Protein AF-A0A354CKR3-F1 (afdb_monomer)

Sequence (53 aa):
MILQVHDELLIETYEDEVDAVRQILIDNMTNAASLRVPLEVDVKEGHDWLEAH

Secondary structure (DSSP, 8-state):
--EEETTEEE----GGGHHHHHHHHHHHHHTSS--SSPPP------SSHHHH-

Mean predicted aligned error: 3.5 Å

Solvent-accessible surface area (backbone atoms only — not comparable to full-atom values): 3577 Å² total; per-residue (Å²): 118,77,49,75,57,95,95,47,77,47,68,83,72,55,85,92,41,46,69,62,53,49,52,52,49,47,58,50,58,35,62,66,61,97,58,101,61,86,53,82,74,88,88,67,70,52,99,47,72,81,64,32,105

Foldseek 3Di:
DPDDDDLDDDDDDDPVCVVVVVVVCQVCQQVVDDDPDTDGDDFADDPDPVRRD

Structure (mmCIF, N/CA/C/O backbone):
data_AF-A0A354CKR3-F1
#
_entry.id   AF-A0A354CKR3-F1
#
loop_
_atom_site.group_PDB
_atom_site.id
_atom_site.type_symbol
_atom_site.label_atom_id
_atom_site.label_alt_id
_atom_site.label_comp_id
_atom_site.label_asym_id
_atom_site.label_entity_id
_atom_site.label_seq_id
_atom_site.pdbx_PDB_ins_code
_atom_site.Cartn_x
_atom_site.Cartn_y
_atom_site.Cartn_z
_atom_site.occupancy
_atom_site.B_iso_or_equiv
_atom_site.auth_seq_id
_atom_site.auth_comp_id
_atom_site.auth_asym_id
_atom_site.auth_atom_id
_atom_site.pdbx_PDB_model_num
ATOM 1 N N . MET A 1 1 ? -5.881 8.427 -1.059 1.00 72.81 1 MET A N 1
ATOM 2 C CA . MET A 1 1 ? -4.730 8.503 -1.986 1.00 72.81 1 MET A CA 1
ATOM 3 C C . MET A 1 1 ? -4.504 9.946 -2.363 1.00 72.81 1 MET A C 1
ATOM 5 O O . MET A 1 1 ? -5.443 10.575 -2.836 1.00 72.81 1 MET A O 1
ATOM 9 N N . ILE A 1 2 ? -3.302 10.456 -2.106 1.00 81.94 2 ILE A N 1
AT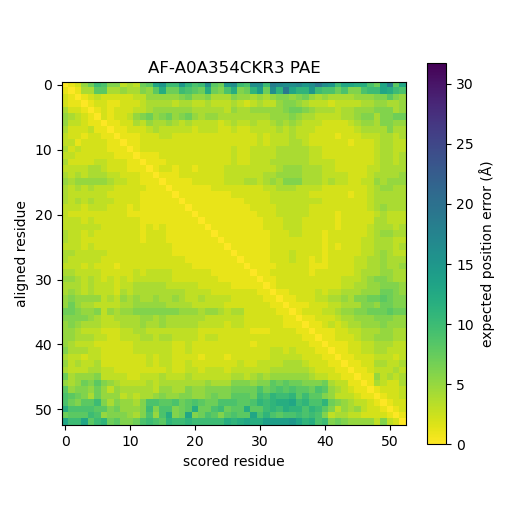OM 10 C CA . ILE A 1 2 ? -2.979 11.881 -2.271 1.00 81.94 2 ILE A CA 1
ATOM 11 C C . ILE A 1 2 ? -2.091 12.087 -3.485 1.00 81.94 2 ILE A C 1
ATOM 13 O O . ILE A 1 2 ? -2.354 12.970 -4.299 1.00 81.94 2 ILE A O 1
ATOM 17 N N . LEU A 1 3 ? -1.063 11.251 -3.619 1.00 89.25 3 LEU A N 1
ATOM 18 C CA . LEU A 1 3 ? -0.048 11.393 -4.649 1.00 89.25 3 LEU A CA 1
ATOM 19 C C . LEU A 1 3 ? 0.393 10.015 -5.150 1.00 89.25 3 LEU A C 1
ATOM 21 O O . LEU A 1 3 ? 0.425 9.049 -4.389 1.00 89.25 3 LEU A O 1
ATOM 25 N N . GLN A 1 4 ? 0.761 9.955 -6.425 1.00 89.94 4 GLN A N 1
ATOM 26 C CA . GLN A 1 4 ? 1.497 8.846 -7.016 1.00 89.94 4 GLN A CA 1
ATOM 27 C C . GLN A 1 4 ? 2.732 9.418 -7.708 1.00 89.94 4 GLN A C 1
ATOM 29 O O . GLN A 1 4 ? 2.630 10.380 -8.473 1.00 89.94 4 GLN A O 1
ATOM 34 N N . VAL A 1 5 ? 3.894 8.841 -7.418 1.00 88.75 5 VAL A N 1
ATOM 35 C CA . VAL A 1 5 ? 5.175 9.235 -8.009 1.00 88.75 5 VAL A CA 1
ATOM 36 C C . VAL A 1 5 ? 5.874 7.963 -8.444 1.00 88.75 5 VAL A C 1
ATOM 38 O O . VAL A 1 5 ? 6.298 7.177 -7.613 1.00 88.75 5 VAL A O 1
ATOM 41 N N . HIS A 1 6 ? 5.977 7.752 -9.755 1.00 91.56 6 HIS A N 1
ATOM 42 C CA . HIS A 1 6 ? 6.562 6.532 -10.318 1.00 91.56 6 HIS A CA 1
ATOM 43 C C . HIS A 1 6 ? 5.891 5.252 -9.780 1.00 91.56 6 HIS A C 1
ATOM 45 O O . HIS A 1 6 ? 4.744 4.978 -10.125 1.00 91.56 6 HIS A O 1
ATOM 51 N N . ASP A 1 7 ? 6.591 4.459 -8.984 1.00 89.31 7 ASP A N 1
ATOM 52 C CA . ASP A 1 7 ? 6.148 3.211 -8.364 1.00 89.31 7 ASP A CA 1
ATOM 53 C C . ASP A 1 7 ? 5.677 3.379 -6.907 1.00 89.31 7 ASP A C 1
ATOM 55 O O . ASP A 1 7 ? 5.215 2.416 -6.298 1.00 89.31 7 ASP A O 1
ATOM 59 N N . GLU A 1 8 ? 5.699 4.604 -6.377 1.00 92.06 8 GLU A N 1
ATOM 60 C CA . GLU A 1 8 ? 5.303 4.924 -5.005 1.00 92.06 8 GLU A CA 1
ATOM 61 C C . GLU A 1 8 ? 3.894 5.537 -4.928 1.00 92.06 8 GLU A C 1
ATOM 63 O O . GLU A 1 8 ? 3.494 6.372 -5.753 1.00 92.06 8 GLU A O 1
ATOM 68 N N . LEU A 1 9 ? 3.146 5.155 -3.886 1.00 92.88 9 LEU A N 1
ATOM 69 C CA . LEU A 1 9 ? 1.856 5.742 -3.518 1.00 92.88 9 LEU A CA 1
ATOM 70 C C . LEU A 1 9 ? 1.957 6.409 -2.143 1.00 92.88 9 LEU A C 1
ATOM 72 O O . LEU A 1 9 ? 2.305 5.754 -1.166 1.00 92.88 9 LEU A O 1
ATOM 76 N N . LEU A 1 10 ? 1.568 7.685 -2.056 1.00 92.56 10 LEU A N 1
ATOM 77 C CA . LEU A 1 10 ? 1.455 8.411 -0.789 1.00 92.56 10 LEU A CA 1
ATOM 78 C C . LEU A 1 10 ? -0.013 8.491 -0.353 1.00 92.56 10 LEU A C 1
ATOM 80 O O . LEU A 1 10 ? -0.882 9.018 -1.071 1.00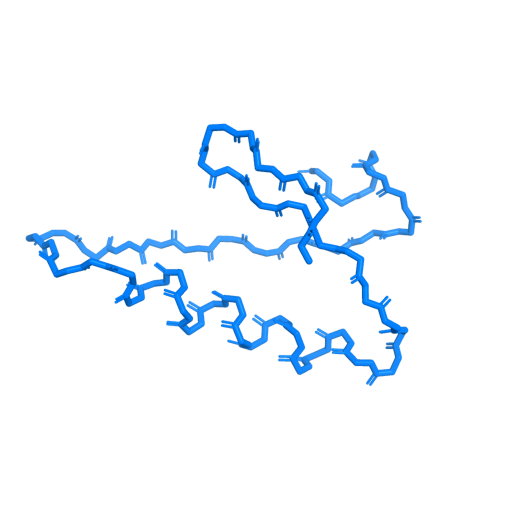 92.56 10 LEU A O 1
ATOM 84 N N . ILE A 1 11 ? -0.289 7.977 0.843 1.00 93.31 11 ILE A N 1
ATOM 85 C CA . ILE A 1 11 ? -1.621 7.912 1.444 1.00 93.31 11 ILE A CA 1
ATOM 86 C C . ILE A 1 11 ? -1.567 8.558 2.831 1.00 93.31 11 ILE A C 1
ATOM 88 O O . ILE A 1 11 ? -0.740 8.170 3.644 1.00 93.31 11 ILE A O 1
ATOM 92 N N . GLU A 1 12 ? -2.478 9.489 3.118 1.00 94.00 12 GLU A N 1
ATOM 93 C CA . GLU A 1 12 ? -2.816 9.839 4.503 1.00 94.00 12 GLU A CA 1
ATOM 94 C C . GLU A 1 12 ? -4.021 9.012 4.944 1.00 94.00 12 GLU A C 1
ATOM 96 O O . GLU A 1 12 ? -4.941 8.745 4.162 1.00 94.00 12 GLU A O 1
ATOM 101 N N . THR A 1 13 ? -4.000 8.630 6.211 1.00 93.69 13 THR A N 1
ATOM 102 C CA . THR A 1 13 ? -5.043 7.874 6.895 1.00 93.69 13 THR A CA 1
ATOM 103 C C . THR A 1 13 ? -5.172 8.399 8.319 1.00 93.69 13 THR A C 1
ATOM 105 O O . THR A 1 13 ? -4.253 9.050 8.821 1.00 93.69 13 THR A O 1
ATOM 108 N N . TYR A 1 14 ? -6.295 8.124 8.980 1.00 94.81 14 TYR A N 1
ATOM 109 C CA . TYR A 1 14 ? -6.388 8.340 10.420 1.00 94.81 14 TYR A CA 1
ATOM 110 C C . TYR A 1 14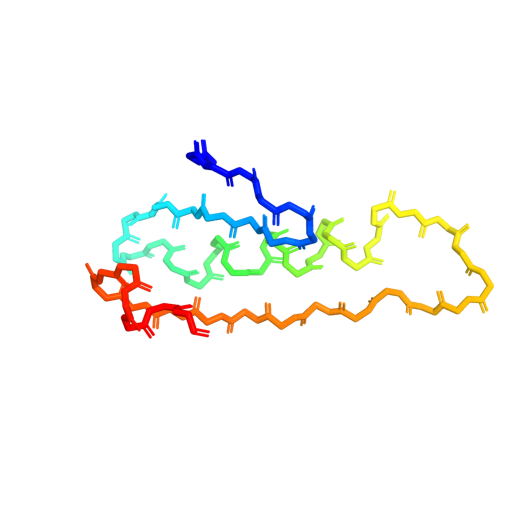 ? -5.471 7.367 11.176 1.00 94.81 14 TYR A C 1
ATOM 112 O O . TYR A 1 14 ? -5.200 6.263 10.695 1.00 94.81 14 TYR A O 1
ATOM 120 N N . GLU A 1 15 ? -4.991 7.782 12.354 1.00 92.81 15 GLU A N 1
ATOM 121 C CA . GLU A 1 15 ? -4.050 7.003 13.178 1.00 92.81 15 GLU A CA 1
ATOM 122 C C . GLU A 1 15 ? -4.615 5.631 13.576 1.00 92.81 15 GLU A C 1
ATOM 124 O O . GLU A 1 15 ? -3.886 4.645 13.618 1.00 92.81 15 GLU A O 1
ATOM 129 N N . ASP A 1 16 ? -5.921 5.548 13.826 1.00 97.00 16 ASP A N 1
ATOM 130 C CA . ASP A 1 16 ? -6.627 4.314 14.177 1.00 97.00 16 ASP A CA 1
ATOM 131 C C . ASP A 1 16 ? -6.915 3.402 12.972 1.00 97.00 16 ASP A C 1
ATOM 133 O O . ASP A 1 16 ? -7.301 2.246 13.149 1.00 97.00 16 ASP A O 1
ATOM 137 N N . GLU A 1 17 ? -6.688 3.889 11.751 1.00 96.44 17 GLU A N 1
ATOM 138 C CA . GLU A 1 17 ? -6.920 3.159 10.502 1.00 96.44 17 GLU A CA 1
ATOM 139 C C . GLU A 1 17 ? -5.623 2.684 9.822 1.00 96.44 17 GLU A C 1
ATOM 141 O O . GLU A 1 17 ? -5.695 1.993 8.802 1.00 96.44 17 GLU A O 1
ATOM 146 N N . VAL A 1 18 ? -4.443 3.000 10.379 1.00 94.88 18 VAL A N 1
ATOM 147 C CA . VAL A 1 18 ? -3.124 2.697 9.780 1.00 94.88 18 VAL A CA 1
ATOM 148 C C . VAL A 1 18 ? -2.998 1.228 9.375 1.00 94.88 18 VAL A C 1
ATOM 150 O O . VAL A 1 18 ? -2.693 0.939 8.218 1.00 94.88 18 VAL A O 1
ATOM 153 N N . ASP A 1 19 ? -3.306 0.296 10.278 1.00 95.69 19 ASP A N 1
ATOM 154 C CA . ASP A 1 19 ? -3.195 -1.143 10.006 1.00 95.69 19 ASP A CA 1
ATOM 155 C C . ASP A 1 19 ? -4.153 -1.608 8.900 1.00 95.69 19 ASP A C 1
ATOM 157 O O . ASP A 1 19 ? -3.793 -2.416 8.038 1.00 95.69 19 ASP A O 1
ATOM 161 N N . ALA A 1 20 ? -5.380 -1.080 8.895 1.00 97.25 20 ALA A N 1
ATOM 162 C CA . ALA A 1 20 ? -6.383 -1.429 7.896 1.00 97.25 20 ALA A CA 1
ATOM 163 C C . ALA A 1 20 ? -5.970 -0.923 6.508 1.00 97.25 20 ALA A C 1
ATOM 165 O O . ALA A 1 20 ? -6.015 -1.670 5.528 1.00 97.25 20 ALA A O 1
ATOM 166 N N . VAL A 1 21 ? -5.518 0.330 6.428 1.00 96.12 21 VAL A N 1
ATOM 167 C CA . VAL A 1 21 ? -5.036 0.932 5.182 1.00 96.12 21 VAL A CA 1
ATOM 168 C C . VAL A 1 21 ? -3.776 0.228 4.686 1.00 96.12 21 VAL A C 1
ATOM 170 O O . VAL A 1 21 ? -3.688 -0.077 3.497 1.00 96.12 21 VAL A O 1
ATOM 173 N N . ARG A 1 22 ? -2.844 -0.115 5.580 1.00 95.25 22 ARG A N 1
ATOM 174 C CA . ARG A 1 22 ? -1.637 -0.884 5.253 1.00 95.25 22 ARG A CA 1
ATOM 175 C C . ARG A 1 22 ? -1.976 -2.213 4.586 1.00 95.25 22 ARG A C 1
ATOM 177 O O . ARG A 1 2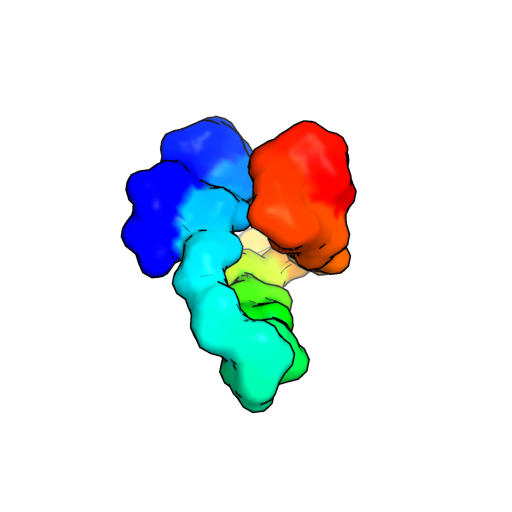2 ? -1.427 -2.517 3.527 1.00 95.25 22 ARG A O 1
ATOM 184 N N . GLN A 1 23 ? -2.903 -2.978 5.162 1.00 96.81 23 GLN A N 1
ATOM 185 C CA . GLN A 1 23 ? -3.313 -4.267 4.605 1.00 96.81 23 GLN A CA 1
ATOM 186 C C . GLN A 1 23 ? -3.957 -4.105 3.222 1.00 96.81 23 GLN A C 1
ATOM 188 O O . GLN A 1 23 ? -3.609 -4.823 2.286 1.00 96.81 23 GLN A O 1
ATOM 193 N N . ILE A 1 24 ? -4.836 -3.108 3.067 1.00 9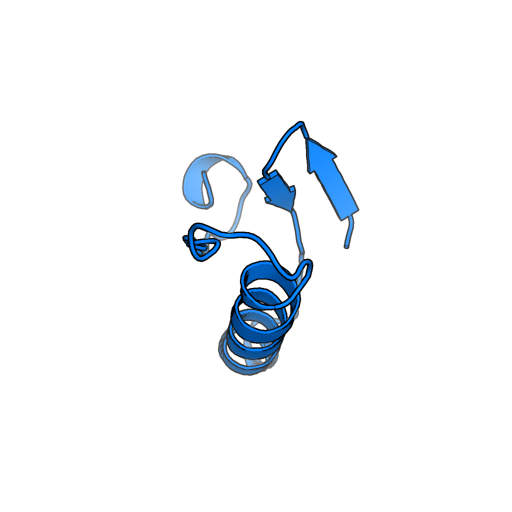5.75 24 ILE A N 1
ATOM 194 C CA . ILE A 1 24 ? -5.469 -2.787 1.783 1.00 95.75 24 ILE A CA 1
ATOM 195 C C . ILE A 1 24 ? -4.412 -2.451 0.724 1.00 95.75 24 ILE A C 1
ATOM 197 O O . ILE A 1 24 ? -4.533 -2.911 -0.412 1.00 95.75 24 ILE A O 1
ATOM 201 N N . LEU A 1 25 ? -3.387 -1.665 1.065 1.00 95.19 25 LEU A N 1
ATOM 202 C CA . LEU A 1 25 ? -2.336 -1.287 0.120 1.00 95.19 25 LEU A CA 1
ATOM 203 C C . LEU A 1 25 ? -1.524 -2.493 -0.340 1.00 95.19 25 LEU A C 1
ATOM 205 O O . LEU A 1 25 ? -1.389 -2.692 -1.546 1.00 95.19 25 LEU A O 1
ATOM 209 N N . ILE A 1 26 ? -1.053 -3.320 0.594 1.00 95.50 26 ILE A N 1
ATOM 210 C CA . ILE A 1 26 ? -0.275 -4.524 0.274 1.00 95.50 26 ILE A CA 1
ATOM 211 C C . ILE A 1 26 ? -1.093 -5.450 -0.630 1.00 95.50 26 ILE A C 1
ATOM 213 O O . ILE A 1 26 ? -0.635 -5.826 -1.710 1.00 95.50 26 ILE A O 1
ATOM 217 N N . ASP A 1 27 ? -2.335 -5.750 -0.245 1.00 95.94 27 ASP A N 1
ATOM 218 C CA . ASP A 1 27 ? -3.174 -6.690 -0.985 1.00 95.94 27 ASP A CA 1
ATOM 219 C C . ASP A 1 27 ? -3.478 -6.194 -2.399 1.00 95.94 27 ASP A C 1
ATOM 221 O O . ASP A 1 27 ? -3.388 -6.960 -3.362 1.00 95.94 27 ASP A O 1
ATOM 225 N N . ASN A 1 28 ? -3.816 -4.913 -2.554 1.00 94.88 28 ASN A N 1
ATOM 226 C CA . ASN A 1 28 ? -4.153 -4.372 -3.867 1.00 94.88 28 ASN A CA 1
ATOM 227 C C . ASN A 1 28 ? -2.916 -4.194 -4.752 1.00 94.88 28 ASN A C 1
ATOM 229 O O . ASN A 1 28 ? -2.991 -4.491 -5.942 1.00 94.88 28 ASN A O 1
ATOM 233 N N . MET A 1 29 ? -1.785 -3.738 -4.208 1.00 94.75 29 MET A N 1
ATOM 234 C CA . MET A 1 29 ? -0.582 -3.467 -5.001 1.00 94.75 29 MET A CA 1
ATOM 235 C C . MET A 1 29 ? 0.129 -4.757 -5.431 1.00 94.75 29 MET A C 1
ATOM 237 O O . MET A 1 29 ? 0.486 -4.886 -6.602 1.00 94.75 29 MET A O 1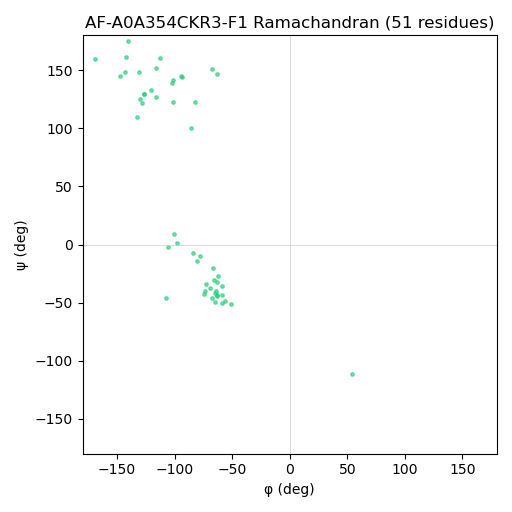
ATOM 241 N N . THR A 1 30 ? 0.254 -5.755 -4.547 1.00 95.31 30 THR A N 1
ATOM 242 C CA . THR A 1 30 ? 0.858 -7.056 -4.893 1.00 95.31 30 THR A CA 1
ATOM 243 C 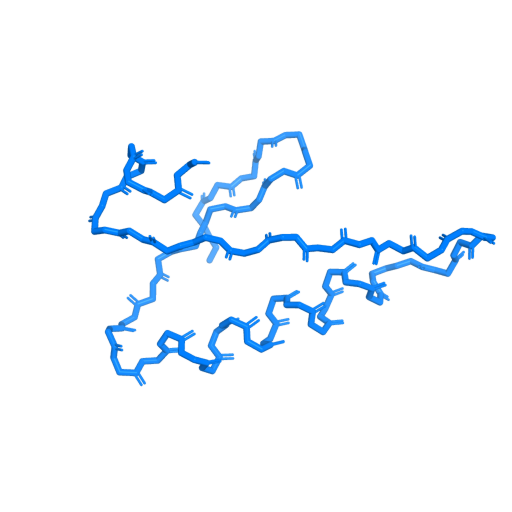C . THR A 1 30 ? 0.040 -7.796 -5.954 1.00 95.31 30 THR A C 1
ATOM 245 O O . THR A 1 30 ? 0.600 -8.485 -6.807 1.00 95.31 30 THR A O 1
ATOM 248 N N . ASN A 1 31 ? -1.286 -7.624 -5.949 1.00 95.12 31 ASN A N 1
ATOM 249 C CA . ASN A 1 31 ? -2.197 -8.287 -6.885 1.00 95.12 31 ASN A CA 1
ATOM 250 C C . ASN A 1 31 ? -2.655 -7.391 -8.049 1.00 95.12 31 ASN A C 1
ATOM 252 O O . ASN A 1 31 ? -3.532 -7.790 -8.817 1.00 95.12 31 ASN A O 1
ATOM 256 N N . ALA A 1 32 ? -2.065 -6.203 -8.215 1.00 94.75 32 ALA A N 1
ATOM 257 C CA . ALA A 1 32 ? -2.501 -5.228 -9.215 1.00 94.75 32 ALA A CA 1
ATOM 258 C C . ALA A 1 32 ? -2.370 -5.742 -10.660 1.00 94.75 32 ALA A C 1
ATOM 260 O O . ALA A 1 32 ? -3.110 -5.314 -11.547 1.00 94.75 32 ALA A O 1
ATOM 261 N N . ALA A 1 33 ? -1.436 -6.666 -10.912 1.00 93.50 33 ALA A N 1
ATOM 262 C CA . ALA A 1 33 ? -1.231 -7.272 -12.220 1.00 93.50 33 ALA A CA 1
ATOM 263 C C . ALA A 1 33 ? -0.763 -8.728 -12.113 1.00 93.50 33 ALA A C 1
ATOM 265 O O . ALA A 1 33 ? 0.031 -9.089 -11.248 1.00 93.50 33 ALA A O 1
ATOM 266 N N . SER A 1 34 ? -1.202 -9.564 -13.058 1.00 94.88 34 SER A N 1
ATOM 267 C CA . SER A 1 34 ? -0.685 -10.926 -13.207 1.00 94.88 34 SER A CA 1
ATOM 268 C C . SER A 1 34 ? 0.573 -10.907 -14.073 1.00 94.88 34 SER A C 1
ATOM 270 O O . SER A 1 34 ? 0.508 -10.812 -15.301 1.00 94.88 34 SER A O 1
ATOM 272 N N . LEU A 1 35 ? 1.730 -10.958 -13.419 1.00 94.56 35 LEU A N 1
ATOM 273 C CA . LEU A 1 35 ? 3.042 -10.946 -14.057 1.00 94.56 35 LEU A CA 1
ATOM 274 C C . LEU A 1 35 ? 3.750 -12.291 -13.853 1.00 94.56 35 LEU A C 1
ATO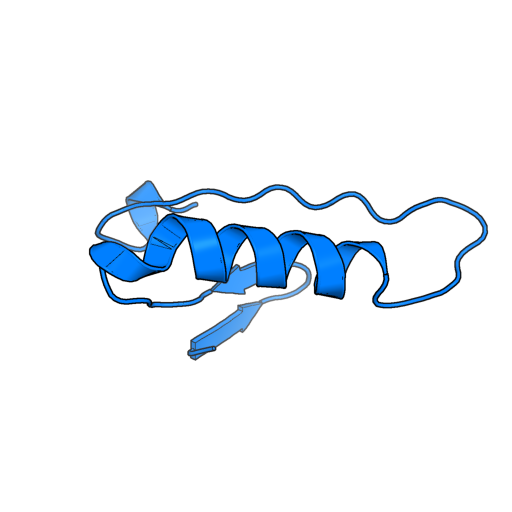M 276 O O . LEU A 1 35 ? 3.428 -13.061 -12.953 1.00 94.56 35 LEU A O 1
ATOM 280 N N . ARG A 1 36 ? 4.749 -12.584 -14.696 1.00 95.88 36 ARG A N 1
ATOM 281 C CA . ARG A 1 36 ? 5.582 -13.796 -14.542 1.00 95.88 36 ARG A CA 1
ATOM 282 C C . ARG A 1 36 ? 6.452 -13.772 -13.282 1.00 95.88 36 ARG A C 1
ATOM 284 O O . ARG A 1 36 ? 6.916 -14.823 -12.859 1.00 95.88 36 ARG A O 1
ATOM 291 N N . VAL A 1 37 ? 6.691 -12.586 -12.733 1.00 94.62 37 VAL A N 1
ATOM 292 C CA . VAL A 1 37 ? 7.420 -12.350 -11.486 1.00 94.62 37 VAL A CA 1
ATOM 293 C C . VAL A 1 37 ? 6.450 -11.631 -10.546 1.00 94.62 37 VAL A C 1
ATOM 295 O O . VAL A 1 37 ? 5.778 -10.712 -11.019 1.00 94.62 37 VAL A O 1
ATOM 298 N N . PRO A 1 38 ? 6.322 -12.052 -9.276 1.00 91.50 38 PRO A N 1
ATOM 299 C CA . PRO A 1 38 ? 5.410 -11.411 -8.334 1.00 91.50 38 PRO A CA 1
ATOM 300 C C . PRO A 1 38 ? 5.813 -9.956 -8.073 1.00 91.50 38 PRO A C 1
ATOM 302 O O . PRO A 1 38 ? 6.998 -9.625 -8.079 1.00 91.50 38 PRO A O 1
ATOM 305 N N . LEU A 1 39 ? 4.815 -9.100 -7.850 1.00 94.19 39 LEU A N 1
ATOM 306 C CA . LEU A 1 39 ? 5.030 -7.728 -7.405 1.00 94.19 39 LEU A CA 1
ATOM 307 C C . LEU A 1 39 ? 5.235 -7.722 -5.890 1.00 94.19 39 LEU A C 1
ATOM 309 O O . LEU A 1 39 ? 4.374 -8.181 -5.140 1.00 94.19 39 LEU A O 1
ATOM 313 N N . GLU A 1 40 ? 6.367 -7.194 -5.448 1.00 93.88 40 GLU A N 1
ATOM 314 C CA . GLU A 1 40 ? 6.639 -6.947 -4.035 1.00 93.88 40 GLU A CA 1
ATOM 315 C C . GLU A 1 40 ? 6.271 -5.504 -3.688 1.00 93.88 40 GLU A C 1
ATOM 317 O O . GLU A 1 40 ? 6.402 -4.605 -4.519 1.00 93.88 40 GLU A O 1
ATOM 322 N N . VAL A 1 41 ? 5.772 -5.298 -2.471 1.00 94.06 41 VAL A N 1
ATOM 323 C CA . VAL A 1 41 ? 5.312 -3.997 -1.980 1.00 94.06 41 VAL A CA 1
ATOM 324 C C . VAL A 1 41 ? 5.963 -3.761 -0.629 1.00 94.06 41 VAL A C 1
ATOM 326 O O . VAL A 1 41 ? 5.834 -4.596 0.266 1.00 94.06 41 VAL A O 1
ATOM 329 N N . ASP A 1 42 ? 6.646 -2.629 -0.491 1.00 94.12 42 ASP A N 1
ATOM 330 C CA . ASP A 1 42 ? 7.143 -2.137 0.792 1.00 94.12 42 ASP A CA 1
ATOM 331 C C . ASP A 1 42 ? 6.231 -1.011 1.284 1.00 94.12 42 ASP A C 1
ATOM 333 O O . ASP A 1 42 ? 5.773 -0.183 0.495 1.00 94.12 42 ASP A O 1
ATOM 337 N N . VAL A 1 43 ? 5.940 -1.002 2.583 1.00 93.25 43 VAL A N 1
ATOM 338 C CA . VAL A 1 43 ? 5.072 0.009 3.194 1.00 93.25 43 VAL A CA 1
ATOM 339 C C . VAL A 1 43 ? 5.776 0.611 4.393 1.00 93.25 43 VAL A C 1
ATOM 341 O O . VAL A 1 43 ? 6.102 -0.083 5.361 1.00 93.25 43 VAL A O 1
ATOM 344 N N . LYS A 1 44 ? 5.939 1.928 4.332 1.00 92.31 44 LYS A N 1
ATOM 345 C CA . LYS A 1 44 ? 6.477 2.763 5.397 1.00 92.31 44 LYS A CA 1
ATOM 346 C C . LYS A 1 44 ? 5.406 3.732 5.877 1.00 92.31 44 LYS A C 1
ATOM 348 O O . LYS A 1 44 ? 4.488 4.085 5.139 1.00 92.31 44 LYS A O 1
ATOM 353 N N . GLU A 1 45 ? 5.522 4.118 7.135 1.00 92.50 45 GLU A N 1
ATOM 354 C CA . GLU A 1 45 ? 4.614 5.030 7.820 1.00 92.50 45 GLU A CA 1
ATOM 355 C C . GLU A 1 45 ? 5.439 6.102 8.531 1.00 92.50 45 GLU A C 1
ATOM 357 O O . GLU A 1 45 ? 6.567 5.846 8.951 1.00 92.50 45 GLU A O 1
ATOM 362 N N . GLY A 1 46 ? 4.881 7.300 8.646 1.00 90.88 46 GLY A N 1
ATOM 363 C CA . GLY A 1 46 ? 5.519 8.449 9.272 1.00 90.88 46 GLY A CA 1
ATOM 364 C C . GLY A 1 46 ? 4.501 9.564 9.471 1.00 90.88 46 GLY A C 1
ATOM 365 O O . GLY A 1 46 ? 3.450 9.567 8.825 1.00 90.88 46 GLY A O 1
ATOM 366 N N . HIS A 1 47 ? 4.787 10.503 10.371 1.00 87.62 47 HIS A N 1
ATOM 367 C CA . HIS A 1 47 ? 3.888 11.633 10.631 1.00 87.62 47 HIS A CA 1
ATOM 368 C C . HIS A 1 47 ? 4.022 12.748 9.589 1.00 87.62 47 HIS A C 1
ATOM 370 O O . HIS A 1 47 ? 3.163 13.625 9.491 1.00 87.62 47 HIS A O 1
ATOM 376 N N . ASP A 1 48 ? 5.087 12.703 8.795 1.00 84.56 48 ASP A N 1
ATOM 377 C CA . ASP A 1 48 ? 5.284 13.523 7.615 1.00 84.56 48 ASP A CA 1
ATOM 378 C C . ASP A 1 48 ? 5.920 12.702 6.485 1.00 84.56 48 ASP A C 1
ATOM 380 O O . ASP A 1 48 ? 6.271 11.528 6.634 1.00 84.56 48 ASP A O 1
ATOM 384 N N . TRP A 1 49 ? 6.051 13.325 5.315 1.00 73.81 49 TRP A N 1
ATOM 385 C CA . TRP A 1 49 ? 6.588 12.651 4.137 1.00 73.81 49 TRP A CA 1
ATOM 386 C C . TRP A 1 49 ? 8.067 12.260 4.295 1.00 73.81 49 TRP A C 1
ATOM 388 O O . TRP A 1 49 ? 8.490 11.258 3.731 1.00 73.81 49 TRP A O 1
ATOM 398 N N . LEU A 1 50 ? 8.861 13.013 5.062 1.00 77.56 50 LEU A N 1
ATOM 399 C CA . LEU A 1 50 ? 10.274 12.691 5.261 1.00 77.56 50 LEU A CA 1
ATOM 400 C C . LEU A 1 50 ? 10.435 11.424 6.109 1.00 77.56 50 LEU A C 1
ATOM 402 O O . LEU A 1 50 ? 11.334 10.633 5.848 1.00 77.56 50 LEU A O 1
ATOM 406 N N . GLU A 1 51 ? 9.573 11.237 7.107 1.00 81.50 51 GLU A N 1
ATOM 407 C CA . GLU A 1 51 ? 9.557 10.037 7.949 1.00 81.50 51 GLU A CA 1
ATOM 408 C C . GLU A 1 51 ? 9.008 8.804 7.218 1.00 81.50 51 GLU A C 1
ATOM 410 O O . GLU A 1 51 ? 9.468 7.690 7.463 1.00 81.50 51 GLU A O 1
ATOM 415 N N . ALA A 1 52 ? 8.039 9.000 6.320 1.00 73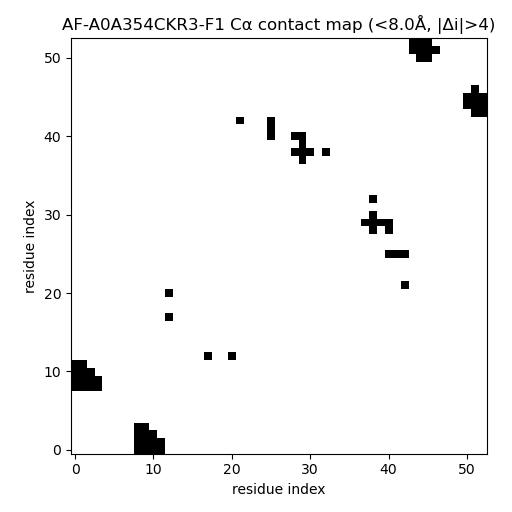.38 52 ALA A N 1
ATOM 416 C CA . ALA A 1 52 ? 7.379 7.917 5.592 1.00 73.38 52 ALA A CA 1
ATOM 417 C C . ALA A 1 52 ? 8.133 7.438 4.332 1.00 73.38 52 ALA A C 1
ATOM 419 O O . ALA A 1 52 ? 7.703 6.458 3.722 1.00 73.38 52 ALA A O 1
ATOM 420 N N . HIS A 1 53 ? 9.210 8.114 3.915 1.00 73.44 53 HIS A N 1
ATOM 421 C CA . HIS A 1 53 ? 10.014 7.760 2.733 1.00 73.44 53 HIS A CA 1
ATOM 422 C C . HIS A 1 53 ? 11.191 6.837 3.082 1.00 73.44 53 HIS A C 1
ATOM 424 O O . HIS A 1 53 ? 11.408 5.843 2.350 1.00 73.44 53 HIS A O 1
#

Radius of gyration: 11.84 Å; Cα contacts (8 Å, |Δi|>4): 36; chains: 1; bounding box: 17×27×29 Å

pLDDT: mean 91.29, std 6.45, range [72.81, 97.25]